Protein AF-A0A0G2FCC0-F1 (afdb_monomer_lite)

pLDDT: mean 79.99, std 18.19, range [37.5, 96.88]

Organism: NCBI:txid1214573

Structure (mmCIF, N/CA/C/O backbone):
data_AF-A0A0G2FCC0-F1
#
_entry.id   AF-A0A0G2FCC0-F1
#
loop_
_atom_site.group_PDB
_atom_site.id
_atom_site.type_symbol
_atom_site.label_atom_id
_atom_site.label_alt_id
_atom_site.label_comp_id
_atom_site.label_asym_id
_atom_site.label_entity_id
_atom_site.label_seq_id
_atom_site.pdbx_PDB_ins_code
_atom_site.Cartn_x
_atom_site.Cartn_y
_atom_site.Cartn_z
_atom_site.occupancy
_atom_site.B_iso_or_equiv
_atom_site.auth_seq_id
_atom_site.auth_comp_id
_atom_site.auth_asym_id
_atom_site.auth_atom_id
_atom_site.pdbx_PDB_model_num
ATOM 1 N N . MET A 1 1 ? 74.572 56.104 -4.839 1.00 46.38 1 MET A N 1
ATOM 2 C CA . MET A 1 1 ? 74.249 55.148 -3.756 1.00 46.38 1 MET A CA 1
ATOM 3 C C . MET A 1 1 ? 73.309 55.861 -2.796 1.00 46.38 1 MET A C 1
ATOM 5 O O . MET A 1 1 ? 73.763 56.655 -1.985 1.00 46.38 1 MET A O 1
ATOM 9 N N . CYS A 1 2 ? 72.002 55.711 -3.015 1.00 44.84 2 CYS A N 1
ATOM 10 C CA . CYS A 1 2 ? 70.955 56.502 -2.368 1.00 44.84 2 CYS A CA 1
ATOM 11 C C . CYS A 1 2 ? 70.111 55.597 -1.458 1.00 44.84 2 CYS A C 1
ATOM 13 O O . CYS A 1 2 ? 69.763 54.485 -1.847 1.00 44.84 2 CYS A O 1
ATOM 15 N N . LYS A 1 3 ? 69.852 56.081 -0.241 1.00 46.31 3 LYS A N 1
ATOM 16 C CA . LYS A 1 3 ? 69.086 55.448 0.840 1.00 46.31 3 LYS A CA 1
ATOM 17 C C . LYS A 1 3 ? 67.577 55.505 0.558 1.00 46.31 3 LYS A C 1
ATOM 19 O O . LYS A 1 3 ? 67.082 56.559 0.184 1.00 46.31 3 LYS A O 1
ATOM 24 N N . MET A 1 4 ? 66.852 54.437 0.881 1.00 47.16 4 MET A N 1
ATOM 25 C CA . MET A 1 4 ? 65.415 54.438 1.222 1.00 47.16 4 MET A CA 1
ATOM 26 C C . MET A 1 4 ? 65.216 53.252 2.178 1.00 47.16 4 MET A C 1
ATOM 28 O O . MET A 1 4 ? 65.328 52.108 1.761 1.00 47.16 4 MET A O 1
ATOM 32 N N . LEU A 1 5 ? 65.281 53.423 3.502 1.00 52.91 5 LEU A N 1
ATOM 33 C CA . LEU A 1 5 ? 64.255 53.966 4.405 1.00 52.91 5 LEU A CA 1
ATOM 34 C C . LEU A 1 5 ? 62.880 53.298 4.211 1.00 52.91 5 LEU A C 1
ATOM 36 O O . LEU A 1 5 ? 61.978 53.877 3.618 1.00 52.91 5 LEU A O 1
ATOM 40 N N . PHE A 1 6 ? 62.737 52.074 4.727 1.00 52.25 6 PHE A N 1
ATOM 41 C CA . PHE A 1 6 ? 61.437 51.432 4.928 1.00 52.25 6 PHE A CA 1
ATOM 42 C C . PHE A 1 6 ? 60.883 51.840 6.296 1.00 52.25 6 PHE A C 1
ATOM 44 O O . PHE A 1 6 ? 61.442 51.497 7.338 1.00 52.25 6 PHE A O 1
ATOM 51 N N . ILE A 1 7 ? 59.804 52.619 6.266 1.00 59.25 7 ILE A N 1
ATOM 52 C CA . ILE A 1 7 ? 59.024 53.041 7.428 1.00 59.25 7 ILE A CA 1
ATOM 53 C C . ILE A 1 7 ? 58.026 51.929 7.759 1.00 59.25 7 ILE A C 1
ATOM 55 O O . ILE A 1 7 ? 57.226 51.521 6.921 1.00 59.25 7 ILE A O 1
ATOM 59 N N . ILE A 1 8 ? 58.091 51.456 9.000 1.00 57.19 8 ILE A N 1
ATOM 60 C CA . ILE A 1 8 ? 57.083 50.619 9.650 1.00 57.19 8 ILE A CA 1
ATOM 61 C C . ILE A 1 8 ? 55.912 51.533 10.030 1.00 57.19 8 ILE A C 1
ATOM 63 O O . ILE A 1 8 ? 56.128 52.510 10.747 1.00 57.19 8 ILE A O 1
ATOM 67 N N . LEU A 1 9 ? 54.682 51.211 9.612 1.00 48.69 9 LEU A N 1
ATOM 68 C CA . LEU A 1 9 ? 53.484 51.711 10.288 1.00 48.69 9 LEU A CA 1
ATOM 69 C C . LEU A 1 9 ? 52.355 50.668 10.314 1.00 48.69 9 LEU A C 1
ATOM 71 O O . LEU A 1 9 ? 52.028 50.002 9.339 1.00 48.69 9 LEU A O 1
ATOM 75 N N . THR A 1 10 ? 51.838 50.560 11.525 1.00 51.75 10 THR A N 1
ATOM 76 C CA . THR A 1 10 ? 50.858 49.699 12.183 1.00 51.75 10 THR A CA 1
ATOM 77 C C . THR A 1 10 ? 49.410 49.743 11.684 1.00 51.75 10 THR A C 1
ATOM 79 O O . THR A 1 10 ? 48.915 50.817 11.370 1.00 51.75 10 THR A O 1
ATOM 82 N N . MET A 1 11 ? 48.737 48.592 11.883 1.00 45.97 11 MET A N 1
ATOM 83 C CA . MET A 1 11 ? 47.333 48.377 12.314 1.00 45.97 11 MET A CA 1
ATOM 84 C C . MET A 1 11 ? 46.219 48.838 11.346 1.00 45.97 11 MET A C 1
ATOM 86 O O . MET A 1 11 ? 46.279 49.904 10.760 1.00 45.97 11 MET A O 1
ATOM 90 N N . ILE A 1 12 ? 45.157 48.059 11.117 1.00 53.94 12 ILE A N 1
ATOM 91 C CA . ILE A 1 12 ? 44.001 47.942 12.021 1.00 53.94 12 ILE A CA 1
ATOM 92 C C . ILE A 1 12 ? 43.241 46.626 11.774 1.00 53.94 12 ILE A C 1
ATOM 94 O O . ILE A 1 12 ? 43.060 46.162 10.652 1.00 53.94 12 ILE A O 1
ATOM 98 N N . ILE A 1 13 ? 42.791 46.070 12.895 1.00 51.94 13 ILE A N 1
ATOM 99 C CA . ILE A 1 13 ? 41.915 44.918 13.094 1.00 51.94 13 ILE A CA 1
ATOM 100 C C . ILE A 1 13 ? 40.514 45.193 12.529 1.00 51.94 13 ILE A C 1
ATOM 102 O O . ILE A 1 13 ? 39.897 46.194 12.882 1.00 51.94 13 ILE A O 1
ATOM 106 N N . ALA A 1 14 ? 39.960 44.246 11.772 1.00 59.16 14 ALA A N 1
ATOM 107 C CA . ALA A 1 14 ? 38.514 44.075 11.653 1.00 59.16 14 ALA A CA 1
ATOM 108 C C . ALA A 1 14 ? 38.178 42.594 11.869 1.00 59.16 14 ALA A C 1
ATOM 110 O O . ALA A 1 14 ? 38.163 41.785 10.945 1.00 59.16 14 ALA A O 1
ATOM 111 N N . ALA A 1 15 ? 37.951 42.245 13.136 1.00 54.28 15 ALA A N 1
ATOM 112 C CA . ALA A 1 15 ? 37.306 41.006 13.528 1.00 54.28 15 ALA A CA 1
ATOM 113 C C . ALA A 1 15 ? 35.815 41.115 13.180 1.00 54.28 15 ALA A C 1
ATOM 115 O O . ALA A 1 15 ? 35.025 41.661 13.948 1.00 54.28 15 ALA A O 1
ATOM 116 N N . LEU A 1 16 ? 35.426 40.617 12.007 1.00 51.56 16 LEU A N 1
ATOM 117 C CA . LEU A 1 16 ? 34.026 40.321 11.722 1.00 51.56 16 LEU A CA 1
ATOM 118 C C . LEU A 1 16 ? 33.704 38.971 12.358 1.00 51.56 16 LEU A C 1
ATOM 120 O O . LEU A 1 16 ? 33.908 37.909 11.775 1.00 51.56 16 LEU A O 1
ATOM 124 N N . LEU A 1 17 ? 33.205 39.049 13.592 1.00 49.03 17 LEU A N 1
ATOM 125 C CA . LEU A 1 17 ? 32.404 38.007 14.218 1.00 49.03 17 LEU A CA 1
ATOM 126 C C . LEU A 1 17 ? 31.120 37.848 13.397 1.00 49.03 17 LEU A C 1
ATOM 128 O O . LEU A 1 17 ? 30.068 38.392 13.724 1.00 49.03 17 LEU A O 1
ATOM 132 N N . GLY A 1 18 ? 31.220 37.109 12.296 1.00 46.81 18 GLY A N 1
ATOM 133 C CA . GLY A 1 18 ? 30.070 36.470 11.690 1.00 46.81 18 GLY A CA 1
ATOM 134 C C . GLY A 1 18 ? 29.622 35.373 12.639 1.00 46.81 18 GLY A C 1
ATOM 135 O O . GLY A 1 18 ? 30.145 34.263 12.598 1.00 46.81 18 GLY A O 1
ATOM 136 N N . VAL A 1 19 ? 28.670 35.692 13.513 1.00 54.56 19 VAL A N 1
ATOM 137 C CA . VAL A 1 19 ? 27.829 34.690 14.168 1.00 54.56 19 VAL A CA 1
ATOM 138 C C . VAL A 1 19 ? 27.008 34.050 13.052 1.00 54.56 19 VAL A C 1
ATOM 140 O O . VAL A 1 19 ? 25.874 34.426 12.775 1.00 54.56 19 VAL A O 1
ATOM 143 N N . GLY A 1 20 ? 27.626 33.107 12.342 1.00 44.75 20 GLY A N 1
ATOM 144 C CA . GLY A 1 20 ? 26.890 32.078 11.646 1.00 44.75 20 GLY A CA 1
ATOM 145 C C . GLY A 1 20 ? 26.173 31.309 12.736 1.00 44.75 20 GLY A C 1
ATOM 146 O O . GLY A 1 20 ? 26.759 30.433 13.368 1.00 44.75 20 GLY A O 1
ATOM 147 N N . GLN A 1 21 ? 24.923 31.679 13.008 1.00 51.47 21 GLN A N 1
ATOM 148 C CA . GLN A 1 21 ? 23.990 30.734 13.583 1.00 51.47 21 GLN A CA 1
ATOM 149 C C . GLN A 1 21 ? 23.930 29.601 12.565 1.00 51.47 21 GLN A C 1
ATOM 151 O O . GLN A 1 21 ? 23.221 29.679 11.565 1.00 51.47 21 GLN A O 1
ATOM 156 N N . ALA A 1 22 ? 24.759 28.578 12.781 1.00 50.25 22 ALA A N 1
ATOM 157 C CA . ALA A 1 22 ? 24.445 27.255 12.310 1.00 50.25 22 ALA A CA 1
ATOM 158 C C . ALA A 1 22 ? 23.076 26.981 12.921 1.00 50.25 22 ALA A C 1
ATOM 160 O O . ALA A 1 22 ? 22.955 26.696 14.113 1.00 50.25 22 ALA A O 1
ATOM 161 N N . ILE A 1 23 ? 22.042 27.204 12.108 1.00 55.03 23 ILE A N 1
ATOM 162 C CA . ILE A 1 23 ? 20.741 26.595 12.295 1.00 55.03 23 ILE A CA 1
ATOM 163 C C . ILE A 1 23 ? 21.097 25.157 12.652 1.00 55.03 23 ILE A C 1
ATOM 165 O O . ILE A 1 23 ? 21.823 24.532 11.869 1.00 55.03 23 ILE A O 1
ATOM 169 N N . PRO A 1 24 ? 20.733 24.648 13.841 1.00 46.91 24 PRO A N 1
ATOM 170 C CA . PRO A 1 24 ? 20.810 23.225 14.040 1.00 46.91 24 PRO A CA 1
ATOM 171 C C . PRO A 1 24 ? 19.948 22.671 12.919 1.00 46.91 24 PRO A C 1
ATOM 173 O O . PRO A 1 24 ? 18.727 22.819 12.932 1.00 46.91 24 PRO A O 1
ATOM 176 N N . SER A 1 25 ? 20.600 22.116 11.900 1.00 45.00 25 SER A N 1
ATOM 177 C CA . SER A 1 25 ? 19.990 21.118 11.065 1.00 45.00 25 SER A CA 1
ATOM 178 C C . SER A 1 25 ? 19.612 20.048 12.067 1.00 45.00 25 SER A C 1
ATOM 180 O O . SER A 1 25 ? 20.391 19.153 12.380 1.00 45.00 25 SER A O 1
ATOM 182 N N . THR A 1 26 ? 18.408 20.160 12.613 1.00 43.31 26 THR A N 1
ATOM 183 C CA . THR A 1 26 ? 17.553 19.011 12.748 1.00 43.31 26 THR A CA 1
ATOM 184 C C . THR A 1 26 ? 17.529 18.408 11.348 1.00 43.31 26 THR A C 1
ATOM 186 O O . THR A 1 26 ? 16.604 18.583 10.565 1.00 43.31 26 THR A O 1
ATOM 189 N N . THR A 1 27 ? 18.555 17.609 11.044 1.00 42.12 27 THR A N 1
ATOM 190 C CA . THR A 1 27 ? 18.308 16.224 10.702 1.00 42.12 27 THR A CA 1
ATOM 191 C C . THR A 1 27 ? 17.310 15.754 11.751 1.00 42.12 27 THR A C 1
ATOM 193 O O . THR A 1 27 ? 17.649 15.188 12.789 1.00 42.12 27 THR A O 1
ATOM 196 N N . ALA A 1 28 ? 16.035 16.054 11.491 1.00 40.06 28 ALA A N 1
ATOM 197 C CA . ALA A 1 28 ? 15.003 15.085 11.686 1.00 40.06 28 ALA A CA 1
ATOM 198 C C . ALA A 1 28 ? 15.544 13.876 10.932 1.00 40.06 28 ALA A C 1
ATOM 200 O O . ALA A 1 28 ? 15.355 13.704 9.731 1.00 40.06 28 ALA A O 1
ATOM 201 N N . ASN A 1 29 ? 16.324 13.074 11.654 1.00 37.50 29 ASN A N 1
ATOM 202 C CA . ASN A 1 29 ? 16.187 11.653 11.555 1.00 37.50 29 ASN A CA 1
ATOM 203 C C . ASN A 1 29 ? 14.685 11.452 11.719 1.00 37.50 29 ASN A C 1
ATOM 205 O O . ASN A 1 29 ? 14.180 11.350 12.834 1.00 37.50 29 ASN A O 1
ATOM 209 N N . LEU A 1 30 ? 13.974 11.493 10.590 1.00 42.62 30 LEU A N 1
ATOM 210 C CA . LEU A 1 30 ? 12.742 10.772 10.378 1.00 42.62 30 LEU A CA 1
ATOM 211 C C . LEU A 1 30 ? 13.149 9.308 10.545 1.00 42.62 30 LEU A C 1
ATOM 213 O O . LEU A 1 30 ? 13.256 8.547 9.589 1.00 42.62 30 LEU A O 1
ATOM 217 N N . ALA A 1 31 ? 13.482 8.935 11.782 1.00 39.66 31 ALA A N 1
ATOM 218 C CA . ALA A 1 31 ? 13.269 7.604 12.265 1.00 39.66 31 ALA A CA 1
ATOM 219 C C . ALA A 1 31 ? 11.764 7.457 12.105 1.00 39.66 31 ALA A C 1
ATOM 221 O O . ALA A 1 31 ? 10.983 7.949 12.913 1.00 39.66 31 ALA A O 1
ATOM 222 N N . ARG A 1 32 ? 11.395 6.937 10.936 1.00 46.31 32 ARG A N 1
ATOM 223 C CA . ARG A 1 32 ? 10.053 6.582 10.514 1.00 46.31 32 ARG A CA 1
ATOM 224 C C . ARG A 1 32 ? 9.650 5.384 11.369 1.00 46.31 32 ARG A C 1
ATOM 226 O O . ARG A 1 32 ? 9.574 4.258 10.900 1.00 46.31 32 ARG A O 1
ATOM 233 N N . ASP A 1 33 ? 9.535 5.647 12.665 1.00 46.66 33 ASP A N 1
ATOM 234 C CA . ASP A 1 33 ? 9.135 4.735 13.731 1.00 46.66 33 ASP A CA 1
ATOM 235 C C . ASP A 1 33 ? 7.615 4.851 13.951 1.00 46.66 33 ASP A C 1
ATOM 237 O O . ASP A 1 33 ? 7.082 4.559 15.016 1.00 46.66 33 ASP A O 1
ATOM 241 N N . ASP A 1 34 ? 6.901 5.278 12.904 1.00 48.38 34 ASP A N 1
ATOM 242 C CA . ASP A 1 34 ? 5.447 5.372 12.828 1.00 48.38 34 ASP A CA 1
ATOM 243 C C . ASP A 1 34 ? 4.877 4.009 12.431 1.00 48.38 34 ASP A C 1
ATOM 245 O O . ASP A 1 34 ? 4.199 3.847 11.414 1.00 48.38 34 ASP A O 1
ATOM 249 N N . LYS A 1 35 ? 5.174 2.974 13.221 1.00 64.69 35 LYS A N 1
ATOM 250 C CA . LYS A 1 35 ? 4.395 1.741 13.118 1.00 64.69 35 LYS A CA 1
ATOM 251 C C . LYS A 1 35 ? 2.994 2.084 13.594 1.00 64.69 35 LYS A C 1
ATOM 253 O O . LYS A 1 35 ? 2.768 2.184 14.798 1.00 64.69 35 LYS A O 1
ATOM 258 N N . ASN A 1 36 ? 2.077 2.297 12.649 1.00 76.88 36 ASN A N 1
ATOM 259 C CA . ASN A 1 36 ? 0.655 2.396 12.939 1.00 76.88 36 ASN A CA 1
ATOM 260 C C . ASN A 1 36 ? 0.305 1.299 13.964 1.00 76.88 36 ASN A C 1
ATOM 262 O O . ASN A 1 36 ? 0.534 0.124 13.670 1.00 76.88 36 ASN A O 1
ATOM 266 N N . PRO A 1 37 ? -0.189 1.644 15.167 1.00 86.31 37 PRO A N 1
ATOM 267 C CA . PRO A 1 37 ? -0.351 0.672 16.248 1.00 86.31 37 PRO A CA 1
ATOM 268 C C . PRO A 1 37 ? -1.382 -0.415 15.922 1.00 86.31 37 PRO A C 1
ATOM 270 O O . PRO A 1 37 ? -1.414 -1.445 16.593 1.00 86.31 37 PRO A O 1
ATOM 273 N N . ASN A 1 38 ? -2.206 -0.198 14.894 1.00 92.38 38 ASN A N 1
ATOM 274 C CA . ASN A 1 38 ? -3.187 -1.160 14.411 1.00 92.38 38 ASN A CA 1
ATOM 275 C C . ASN A 1 38 ? -2.656 -2.038 13.267 1.00 92.38 38 ASN A C 1
ATOM 277 O O . ASN A 1 38 ? -3.325 -3.010 12.920 1.00 92.38 38 ASN A O 1
ATOM 281 N N . LEU A 1 39 ? -1.473 -1.750 12.705 1.00 91.44 39 LEU A N 1
ATOM 282 C CA . LEU A 1 39 ? -0.833 -2.601 11.701 1.00 91.44 39 LEU A CA 1
ATOM 283 C C . LEU A 1 39 ? -0.404 -3.911 12.367 1.00 91.44 39 LEU A C 1
ATOM 285 O O . LEU A 1 39 ? 0.516 -3.947 13.183 1.00 91.44 39 LEU A O 1
ATOM 289 N N . THR A 1 40 ? -1.062 -5.005 12.002 1.00 92.50 40 THR A N 1
ATOM 290 C CA . THR A 1 40 ? -0.833 -6.313 12.628 1.00 92.50 40 THR A CA 1
ATOM 291 C C . THR A 1 40 ? 0.278 -7.099 11.942 1.00 92.50 40 THR A C 1
ATOM 293 O O . THR A 1 40 ? 1.173 -7.618 12.605 1.00 92.50 40 THR A O 1
ATOM 296 N N . HIS A 1 41 ? 0.219 -7.210 10.616 1.00 91.69 41 HIS A N 1
ATOM 297 C CA . HIS A 1 41 ? 1.178 -7.960 9.813 1.00 91.69 41 HIS A CA 1
ATOM 298 C C . HIS A 1 41 ? 1.124 -7.540 8.341 1.00 91.69 41 HIS A C 1
ATOM 300 O O . HIS A 1 41 ? 0.183 -6.877 7.896 1.00 91.69 41 HIS A O 1
ATOM 306 N N . ILE A 1 42 ? 2.147 -7.955 7.594 1.00 93.25 42 ILE A N 1
ATOM 307 C CA . ILE A 1 42 ? 2.275 -7.749 6.153 1.00 93.25 42 ILE A CA 1
ATOM 308 C C . ILE A 1 42 ? 2.399 -9.122 5.485 1.00 93.25 42 ILE A C 1
ATOM 310 O O . ILE A 1 42 ? 3.190 -9.962 5.918 1.00 93.25 42 ILE A O 1
ATOM 314 N N . LEU A 1 43 ? 1.615 -9.345 4.433 1.00 93.38 43 LEU A N 1
ATOM 315 C CA . LEU A 1 43 ? 1.710 -10.497 3.543 1.00 93.38 43 LEU A CA 1
ATOM 316 C C . LEU A 1 43 ? 2.286 -10.044 2.202 1.00 93.38 43 LEU A C 1
ATOM 318 O O . LEU A 1 43 ? 1.652 -9.273 1.486 1.00 93.38 43 LEU A O 1
ATOM 322 N N . CYS A 1 44 ? 3.463 -10.544 1.840 1.00 93.62 44 CYS A N 1
ATOM 323 C CA . CYS A 1 44 ? 4.036 -10.310 0.516 1.00 93.62 44 CYS A CA 1
ATOM 324 C C . CYS A 1 44 ? 3.468 -11.312 -0.496 1.00 93.62 44 CYS A C 1
ATOM 326 O O . CYS A 1 44 ? 3.209 -12.466 -0.153 1.00 93.62 44 CYS A O 1
ATOM 328 N N . GLN A 1 45 ? 3.294 -10.873 -1.743 1.00 91.69 45 GLN A N 1
ATOM 329 C CA . GLN A 1 45 ? 2.826 -11.707 -2.860 1.00 91.69 45 GLN A CA 1
ATOM 330 C C . GLN A 1 45 ? 1.451 -12.412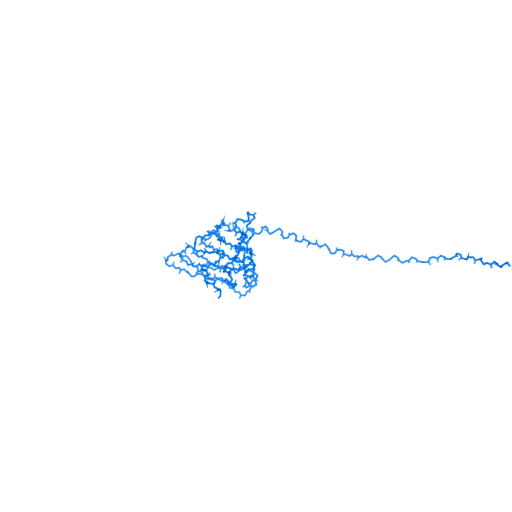 -2.669 1.00 91.69 45 GLN A C 1
ATOM 332 O O . GLN A 1 45 ? 1.328 -13.622 -2.894 1.00 91.69 45 GLN A O 1
ATOM 337 N N . PRO A 1 46 ? 0.380 -11.701 -2.256 1.00 91.06 46 PRO A N 1
ATOM 338 C CA . PRO A 1 46 ? -0.945 -12.294 -2.027 1.00 91.06 46 PRO A CA 1
ATOM 339 C C . PRO A 1 46 ? -1.674 -12.732 -3.316 1.00 91.06 46 PRO A C 1
ATOM 341 O O . PRO A 1 46 ? -2.386 -11.925 -3.891 1.00 91.06 46 PRO A O 1
ATOM 344 N N . GLN A 1 47 ? -1.569 -14.003 -3.729 1.00 86.19 47 GLN A N 1
ATOM 345 C CA . GLN A 1 47 ? -2.191 -14.733 -4.875 1.00 86.19 47 GLN A CA 1
ATOM 346 C C . GLN A 1 47 ? -3.092 -14.027 -5.928 1.00 86.19 47 GLN A C 1
ATOM 348 O O . GLN A 1 47 ? -2.992 -14.366 -7.103 1.00 86.19 47 GLN A O 1
ATOM 353 N N . MET A 1 48 ? -4.011 -13.136 -5.550 1.00 85.94 48 MET A N 1
ATOM 354 C CA . MET A 1 48 ? -4.996 -12.487 -6.434 1.00 85.94 48 MET A CA 1
ATOM 355 C C . MET A 1 48 ? -4.471 -11.270 -7.201 1.00 85.94 48 MET A C 1
ATOM 357 O O . MET A 1 48 ? -5.133 -10.792 -8.117 1.00 85.94 48 MET A O 1
ATOM 361 N N . PHE A 1 49 ? -3.313 -10.760 -6.814 1.00 89.62 49 PHE A N 1
ATOM 362 C CA . PHE A 1 49 ? -2.692 -9.578 -7.398 1.00 89.62 49 PHE A CA 1
ATOM 363 C C . PHE A 1 49 ? -1.358 -9.966 -8.056 1.00 89.62 49 PHE A C 1
ATOM 365 O O . PHE A 1 49 ? -1.008 -11.142 -8.149 1.00 89.62 49 PHE A O 1
ATOM 372 N N . ARG A 1 50 ? -0.627 -8.982 -8.559 1.00 90.69 50 ARG A N 1
ATOM 373 C CA . ARG A 1 50 ? 0.704 -9.114 -9.145 1.00 90.69 50 ARG A CA 1
ATOM 374 C C . ARG A 1 50 ? 1.584 -7.970 -8.684 1.00 90.69 50 ARG A C 1
ATOM 376 O O . ARG A 1 50 ? 1.098 -6.977 -8.136 1.00 90.69 50 ARG A O 1
ATOM 383 N N . GLU A 1 51 ? 2.871 -8.127 -8.945 1.00 91.25 51 GLU A N 1
ATOM 384 C CA . GLU A 1 51 ? 3.870 -7.086 -8.800 1.00 91.25 51 GLU A CA 1
ATOM 385 C C . GLU A 1 51 ? 3.427 -5.754 -9.421 1.00 91.25 51 GLU A C 1
ATOM 387 O O . GLU A 1 51 ? 2.838 -5.712 -10.497 1.00 91.25 51 GLU A O 1
ATOM 392 N N . ALA A 1 52 ? 3.703 -4.666 -8.710 1.00 92.44 52 ALA A N 1
ATOM 393 C CA . ALA A 1 52 ? 3.536 -3.295 -9.160 1.00 92.44 52 ALA A CA 1
ATOM 394 C C . ALA A 1 52 ? 4.894 -2.598 -9.160 1.00 92.44 52 ALA A C 1
ATOM 396 O O . ALA A 1 52 ? 5.780 -2.932 -8.373 1.00 92.44 52 ALA A O 1
ATOM 397 N N . ARG A 1 53 ? 5.074 -1.583 -9.998 1.00 92.31 53 ARG A N 1
ATOM 398 C CA . ARG A 1 53 ? 6.310 -0.795 -9.983 1.00 92.31 53 ARG A CA 1
ATOM 399 C C . ARG A 1 53 ? 6.430 0.053 -8.719 1.00 92.31 53 ARG A C 1
ATOM 401 O O . ARG A 1 53 ? 5.523 0.815 -8.382 1.00 92.31 53 ARG A O 1
ATOM 408 N N . LYS A 1 54 ? 7.589 -0.030 -8.060 1.00 93.44 54 LYS A N 1
ATOM 409 C CA . LYS A 1 54 ? 7.849 0.622 -6.769 1.00 93.44 54 LYS A CA 1
ATOM 410 C C . LYS A 1 54 ? 7.739 2.148 -6.843 1.00 93.44 54 LYS A C 1
ATOM 412 O O . LYS A 1 54 ? 7.178 2.769 -5.946 1.00 93.44 54 LYS A O 1
ATOM 417 N N . ASP A 1 55 ? 8.217 2.754 -7.927 1.00 93.12 55 ASP A N 1
ATOM 418 C CA . ASP A 1 55 ? 8.160 4.204 -8.136 1.00 93.12 55 ASP A CA 1
ATOM 419 C C . ASP A 1 55 ? 6.738 4.727 -8.384 1.00 93.12 55 ASP A C 1
ATOM 421 O O . ASP A 1 55 ? 6.408 5.833 -7.958 1.00 93.12 55 ASP A O 1
ATOM 425 N N . PHE A 1 56 ? 5.874 3.933 -9.021 1.00 94.12 56 PHE A N 1
ATOM 426 C CA . PHE A 1 56 ? 4.457 4.275 -9.165 1.00 94.12 56 PHE A CA 1
ATOM 427 C C . PHE A 1 56 ? 3.672 4.063 -7.871 1.00 94.12 56 PHE A C 1
ATOM 429 O O . PHE A 1 56 ? 2.778 4.848 -7.569 1.00 94.12 56 PHE A O 1
ATOM 436 N N . THR A 1 57 ? 4.039 3.067 -7.064 1.00 94.00 57 THR A N 1
ATOM 437 C CA . THR A 1 57 ? 3.490 2.937 -5.710 1.00 94.00 57 THR A CA 1
ATOM 438 C C . THR A 1 57 ? 3.847 4.145 -4.847 1.00 94.00 57 THR A C 1
ATOM 440 O O . THR A 1 57 ? 2.962 4.691 -4.196 1.00 94.00 57 THR A O 1
ATOM 443 N N . GLN A 1 58 ? 5.095 4.626 -4.896 1.00 94.81 58 GLN A N 1
ATOM 444 C CA . GLN A 1 58 ? 5.478 5.837 -4.164 1.00 94.81 58 GLN A CA 1
ATOM 445 C C . GLN A 1 58 ? 4.650 7.054 -4.610 1.00 94.81 58 GLN A C 1
ATOM 447 O O . GLN A 1 58 ? 4.174 7.812 -3.773 1.00 94.81 58 GLN A O 1
ATOM 452 N N . GLN A 1 59 ? 4.397 7.199 -5.916 1.00 95.19 59 GLN A N 1
ATOM 453 C CA . GLN A 1 59 ? 3.522 8.256 -6.440 1.00 95.19 59 GLN A CA 1
ATOM 454 C C . GLN A 1 59 ? 2.073 8.129 -5.948 1.00 95.19 59 GLN A C 1
ATOM 456 O O . GLN A 1 59 ? 1.444 9.144 -5.663 1.00 95.19 59 GLN A O 1
ATOM 461 N N . ASN A 1 60 ? 1.541 6.908 -5.821 1.00 95.44 60 ASN A N 1
ATOM 462 C CA . ASN A 1 60 ? 0.218 6.690 -5.231 1.00 95.44 60 ASN A CA 1
ATOM 463 C C . ASN A 1 60 ? 0.173 7.156 -3.766 1.00 95.44 60 ASN A C 1
ATOM 465 O O . ASN A 1 60 ? -0.803 7.777 -3.356 1.00 95.44 60 ASN A O 1
ATOM 469 N N . GLU A 1 61 ? 1.216 6.901 -2.975 1.00 94.25 61 GLU A N 1
ATOM 470 C CA . GLU A 1 61 ? 1.295 7.399 -1.595 1.00 94.25 61 GLU A CA 1
ATOM 471 C C . GLU A 1 61 ? 1.373 8.923 -1.531 1.00 94.25 61 GLU A C 1
ATOM 473 O O . GLU A 1 61 ? 0.640 9.546 -0.761 1.00 94.25 61 GLU A O 1
ATOM 478 N N . ASP A 1 62 ? 2.224 9.521 -2.365 1.00 94.38 62 ASP A N 1
ATOM 479 C CA . ASP A 1 62 ? 2.378 10.973 -2.457 1.00 94.38 62 ASP A CA 1
ATOM 480 C C . ASP A 1 62 ? 1.073 11.648 -2.911 1.00 94.38 62 ASP A C 1
ATOM 482 O O . ASP A 1 62 ? 0.785 12.769 -2.497 1.00 94.38 62 ASP A O 1
ATOM 486 N N . TYR A 1 63 ? 0.259 10.957 -3.717 1.00 94.62 63 TYR A N 1
ATOM 487 C CA . TYR A 1 63 ? -1.086 11.384 -4.101 1.00 94.62 63 TYR A CA 1
ATOM 488 C C . TYR A 1 63 ? -2.099 11.262 -2.954 1.00 94.62 63 TYR A C 1
ATOM 490 O O . TYR A 1 63 ? -2.904 12.167 -2.755 1.00 94.62 63 TYR A O 1
ATOM 498 N N . LEU A 1 64 ? -2.069 10.169 -2.187 1.00 94.81 64 LEU A N 1
ATOM 499 C CA . LEU A 1 64 ? -3.026 9.914 -1.105 1.00 94.81 64 LEU A CA 1
ATOM 500 C C . LEU A 1 64 ? -2.811 10.830 0.109 1.00 94.81 64 LEU A C 1
ATOM 502 O O . LEU A 1 64 ? -3.781 11.263 0.726 1.00 94.81 64 LEU A O 1
ATOM 506 N N . ARG A 1 65 ? -1.560 11.147 0.462 1.00 93.75 65 ARG A N 1
ATOM 507 C CA . ARG A 1 65 ? -1.248 11.912 1.685 1.00 93.75 65 ARG A CA 1
ATOM 508 C C . ARG A 1 65 ? -1.906 13.301 1.742 1.00 93.75 65 ARG A C 1
ATOM 510 O O . ARG A 1 65 ? -2.481 13.617 2.780 1.00 93.75 65 ARG A O 1
ATOM 517 N N . PRO A 1 66 ? -1.867 14.140 0.688 1.00 92.44 66 PRO A N 1
ATOM 518 C CA . PRO A 1 66 ? -2.522 15.446 0.710 1.00 92.44 66 PRO A CA 1
ATOM 519 C C . PRO A 1 66 ? -4.043 15.362 0.874 1.00 92.44 66 PRO A C 1
ATOM 521 O O . PRO A 1 66 ? -4.611 16.210 1.563 1.00 92.44 66 PRO A O 1
ATOM 524 N N . LEU A 1 67 ? -4.676 14.319 0.314 1.00 91.56 67 LEU A N 1
ATOM 525 C CA . LEU A 1 67 ? -6.132 14.130 0.339 1.00 91.56 67 LEU A CA 1
ATOM 526 C C . LEU A 1 67 ? -6.695 13.904 1.745 1.00 91.56 67 LEU A C 1
ATOM 528 O O . LEU A 1 67 ? -7.898 14.055 1.949 1.00 91.56 67 LEU A O 1
ATOM 532 N N . ASP A 1 68 ? -5.848 13.566 2.718 1.00 88.00 68 ASP A N 1
ATOM 533 C CA . ASP A 1 68 ? -6.245 13.436 4.122 1.00 88.00 68 ASP A CA 1
ATOM 534 C C . ASP A 1 68 ? -6.808 14.749 4.694 1.00 88.00 68 ASP A C 1
ATOM 536 O O . ASP A 1 68 ? -7.661 14.735 5.577 1.00 88.00 68 ASP A O 1
ATOM 540 N N . ASN A 1 69 ? -6.384 15.893 4.144 1.00 84.06 69 ASN A N 1
ATOM 541 C CA . ASN A 1 69 ? -6.905 17.209 4.526 1.00 84.06 69 ASN A CA 1
ATOM 542 C C . ASN A 1 69 ? -8.192 17.596 3.775 1.00 84.06 69 ASN A C 1
ATOM 544 O O . ASN A 1 69 ? -8.870 18.540 4.183 1.00 84.06 69 ASN A O 1
ATOM 548 N N . ASP A 1 70 ? -8.528 16.886 2.693 1.00 80.44 70 ASP A N 1
ATOM 549 C CA . ASP A 1 70 ? -9.565 17.285 1.733 1.00 80.44 70 ASP A CA 1
ATOM 550 C C . ASP A 1 70 ? -10.881 16.506 1.889 1.00 80.44 70 ASP A C 1
ATOM 552 O O . ASP A 1 70 ? -11.892 16.862 1.277 1.00 80.44 70 ASP A O 1
ATOM 556 N N . GLY A 1 71 ? -10.921 15.443 2.698 1.00 76.38 71 GLY A N 1
ATOM 557 C CA . GLY A 1 71 ? -12.127 14.631 2.809 1.00 76.38 71 GLY A CA 1
ATOM 558 C C . GLY A 1 71 ? -12.091 13.529 3.864 1.00 76.38 71 GLY A C 1
ATOM 559 O O . GLY A 1 71 ? -11.092 13.331 4.547 1.00 76.38 71 GLY A O 1
ATOM 560 N N . PRO A 1 72 ? -13.209 12.795 4.012 1.00 81.00 72 PRO A N 1
ATOM 561 C CA . PRO A 1 72 ? -13.392 11.838 5.098 1.00 81.00 72 PRO A CA 1
ATOM 562 C C . PRO A 1 72 ? -12.545 10.560 4.967 1.00 81.00 72 PRO A C 1
ATOM 564 O O . PRO A 1 72 ? -12.522 9.792 5.924 1.00 81.00 72 PRO A O 1
ATOM 567 N N . GLY A 1 73 ? -11.867 10.331 3.836 1.00 90.88 73 GLY A N 1
ATOM 568 C CA . GLY A 1 73 ? -11.155 9.089 3.525 1.00 90.88 73 GLY A CA 1
ATOM 569 C C . GLY A 1 73 ? -11.880 8.218 2.495 1.00 90.88 73 GLY A C 1
ATOM 570 O O . GLY A 1 73 ? -12.803 8.677 1.816 1.00 90.88 73 GLY A O 1
ATOM 571 N N . ALA A 1 74 ? -11.449 6.961 2.371 1.00 92.62 74 ALA A N 1
ATOM 572 C CA . ALA A 1 74 ? -12.111 5.954 1.549 1.00 92.62 74 ALA A CA 1
ATOM 573 C C . ALA A 1 74 ? -13.215 5.253 2.351 1.00 92.62 74 ALA A C 1
ATOM 575 O O . ALA A 1 74 ? -12.945 4.614 3.374 1.00 92.62 74 ALA A O 1
ATOM 576 N N . TYR A 1 75 ? -14.454 5.352 1.867 1.00 92.88 75 TYR A N 1
ATOM 577 C CA . TYR A 1 75 ? -15.613 4.725 2.492 1.00 92.88 75 TYR A CA 1
ATOM 578 C C . TYR A 1 75 ? -15.957 3.407 1.806 1.00 92.88 75 TYR A C 1
ATOM 580 O O . TYR A 1 75 ? -16.397 3.398 0.661 1.00 92.88 75 TYR A O 1
ATOM 588 N N . LEU A 1 76 ? -15.841 2.303 2.542 1.00 90.56 76 LEU A N 1
ATOM 589 C CA . LEU A 1 76 ? -16.324 1.000 2.102 1.00 90.56 76 LEU A CA 1
ATOM 590 C C . LEU A 1 76 ? -17.580 0.659 2.905 1.00 90.56 76 LEU A C 1
ATOM 592 O O . LEU A 1 76 ? -17.537 0.478 4.125 1.00 90.56 76 LEU A O 1
ATOM 596 N N . GLY A 1 77 ? -18.715 0.600 2.208 1.00 86.06 77 GLY A N 1
ATOM 597 C CA . GLY A 1 77 ? -20.007 0.282 2.808 1.00 86.06 77 GLY A CA 1
ATOM 598 C C . GLY A 1 77 ? -20.080 -1.151 3.336 1.00 86.06 77 GLY A C 1
ATOM 599 O O . GLY A 1 77 ? -19.409 -2.053 2.836 1.00 86.06 77 GLY A O 1
ATOM 600 N N . ALA A 1 78 ? -20.953 -1.365 4.322 1.00 84.06 78 ALA A N 1
ATOM 601 C CA . ALA A 1 78 ? -21.271 -2.703 4.803 1.00 84.06 78 ALA A CA 1
ATOM 602 C C . ALA A 1 78 ? -21.821 -3.551 3.648 1.00 84.06 78 ALA A C 1
ATOM 604 O O . ALA A 1 78 ? -22.729 -3.128 2.927 1.00 84.06 78 ALA A O 1
ATOM 605 N N . ASN A 1 79 ? -21.298 -4.761 3.484 1.00 78.44 79 ASN A N 1
ATOM 606 C CA . ASN A 1 79 ? -21.793 -5.718 2.507 1.00 78.44 79 ASN A CA 1
ATOM 607 C C . ASN A 1 79 ? -22.190 -7.022 3.221 1.00 78.44 79 ASN A C 1
ATOM 609 O O . ASN A 1 79 ? -21.593 -7.428 4.215 1.00 78.44 79 ASN A O 1
ATOM 613 N N . ALA A 1 80 ? -23.230 -7.695 2.720 1.00 66.88 80 ALA A N 1
ATOM 614 C CA . ALA A 1 80 ? -23.761 -8.903 3.364 1.00 66.88 80 ALA A CA 1
ATOM 615 C C . ALA A 1 80 ? -22.754 -10.072 3.397 1.00 66.88 80 ALA A C 1
ATOM 617 O O . ALA A 1 80 ? -22.907 -10.992 4.194 1.00 66.88 80 ALA A O 1
ATOM 618 N N . ASN A 1 81 ? -21.730 -10.031 2.538 1.00 73.69 81 ASN A N 1
ATOM 619 C CA . ASN A 1 81 ? -20.706 -11.071 2.422 1.00 73.69 81 ASN A CA 1
ATOM 620 C C . ASN A 1 81 ? -19.398 -10.734 3.162 1.00 73.69 81 ASN A C 1
ATOM 622 O O . ASN A 1 81 ? -18.441 -11.501 3.072 1.00 73.69 81 ASN A O 1
ATOM 626 N N . GLY A 1 82 ? -19.344 -9.595 3.855 1.00 67.75 82 GLY A N 1
ATOM 627 C CA . GLY A 1 82 ? -18.184 -9.078 4.584 1.00 67.75 82 GLY A CA 1
ATOM 628 C C . GLY A 1 82 ? -16.915 -8.828 3.759 1.00 67.75 82 GLY A C 1
ATOM 629 O O . GLY A 1 82 ? -15.848 -8.723 4.344 1.00 67.75 82 GLY A O 1
ATOM 630 N N . LYS A 1 83 ? -16.969 -8.835 2.418 1.00 83.69 83 LYS A N 1
ATOM 631 C CA . LYS A 1 83 ? -15.772 -8.850 1.557 1.00 83.69 83 LYS A CA 1
ATOM 632 C C . LYS A 1 83 ? -15.922 -7.963 0.333 1.00 83.69 83 LYS A C 1
ATOM 634 O O . LYS A 1 83 ? -16.611 -8.325 -0.621 1.00 83.69 83 LYS A O 1
ATOM 639 N N . SER A 1 84 ? -15.253 -6.816 0.350 1.00 90.31 84 SER A N 1
ATOM 640 C CA . SER A 1 84 ? -15.114 -5.949 -0.825 1.00 90.31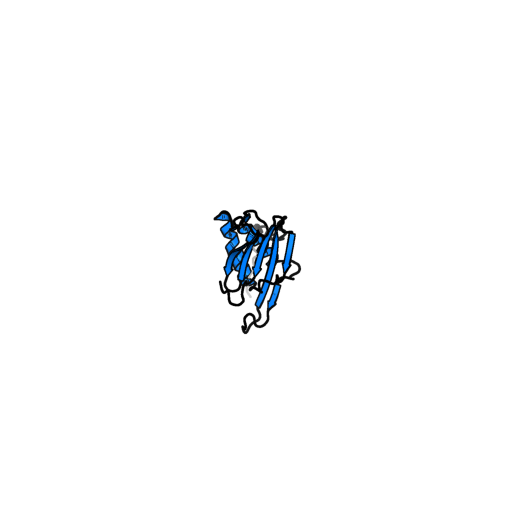 84 SER A CA 1
ATOM 641 C C . SER A 1 84 ? -13.783 -5.227 -0.814 1.00 90.31 84 SER A C 1
ATOM 643 O O . SER A 1 84 ? -13.262 -4.904 0.247 1.00 90.31 84 SER A O 1
ATOM 645 N N . CYS A 1 85 ? -13.285 -4.924 -2.005 1.00 91.50 85 CYS A N 1
ATOM 646 C CA . CYS A 1 85 ? -12.121 -4.081 -2.200 1.00 91.50 85 CYS A CA 1
ATOM 647 C C . CYS A 1 85 ? -12.481 -2.929 -3.131 1.00 91.50 85 CYS A C 1
ATOM 649 O O . CYS A 1 85 ? -13.208 -3.127 -4.105 1.00 91.50 85 CYS A O 1
ATOM 651 N N . GLU A 1 86 ? -11.931 -1.756 -2.860 1.00 92.56 86 GLU A N 1
ATOM 652 C CA . GLU A 1 86 ? -12.030 -0.582 -3.713 1.00 92.56 86 GLU A CA 1
ATOM 653 C C . GLU A 1 86 ? -10.630 -0.062 -4.028 1.00 92.56 86 GLU A C 1
ATOM 655 O O . GLU A 1 86 ? -9.761 -0.004 -3.158 1.00 92.56 86 GLU A O 1
ATOM 660 N N . ARG A 1 87 ? -10.402 0.306 -5.289 1.00 94.38 87 ARG A N 1
ATOM 661 C CA . ARG A 1 87 ? -9.152 0.927 -5.721 1.00 94.38 87 ARG A CA 1
ATOM 662 C C . ARG A 1 87 ? -9.204 2.418 -5.410 1.00 94.38 87 ARG A C 1
ATOM 664 O O . ARG A 1 87 ? -10.026 3.124 -5.980 1.00 94.38 87 ARG A O 1
ATOM 671 N N . VAL A 1 88 ? -8.304 2.885 -4.552 1.00 95.75 88 VAL A N 1
ATOM 672 C CA . VAL A 1 88 ? -8.298 4.267 -4.038 1.00 95.75 88 VAL A CA 1
ATOM 673 C C . VAL A 1 88 ? -7.200 5.134 -4.649 1.00 95.75 88 VAL A C 1
ATOM 675 O O . VAL A 1 88 ? -7.312 6.356 -4.662 1.00 95.75 88 VAL A O 1
ATOM 678 N N . ALA A 1 89 ? -6.156 4.514 -5.196 1.00 95.38 89 ALA A N 1
ATOM 679 C CA . ALA A 1 89 ? -5.150 5.188 -6.004 1.00 95.38 89 ALA A CA 1
ATOM 680 C C . ALA A 1 89 ? -4.680 4.269 -7.129 1.00 95.38 89 ALA A C 1
ATOM 682 O O . ALA A 1 89 ? -4.684 3.039 -6.998 1.00 95.38 89 ALA A O 1
ATOM 683 N N . CYS A 1 90 ? -4.309 4.871 -8.251 1.00 94.25 90 CYS A N 1
ATOM 684 C CA . CYS A 1 90 ? -3.832 4.150 -9.413 1.00 94.25 90 CYS A CA 1
ATOM 685 C C . CYS A 1 90 ? -2.843 5.017 -10.188 1.00 94.25 90 CYS A C 1
ATOM 687 O O . CYS A 1 90 ? -3.191 6.114 -10.619 1.00 94.25 90 CYS A O 1
ATOM 689 N N . GLN A 1 91 ? -1.645 4.484 -10.409 1.00 92.62 91 GLN A N 1
ATOM 690 C CA . GLN A 1 91 ? -0.607 5.106 -11.210 1.00 92.62 91 GLN A CA 1
ATOM 691 C C . GLN A 1 91 ? 0.003 4.065 -12.149 1.00 92.62 91 GLN A C 1
ATOM 693 O O . GLN A 1 91 ? 0.804 3.231 -11.738 1.00 92.62 91 GLN A O 1
ATOM 698 N N . TYR A 1 92 ? -0.384 4.126 -13.426 1.00 88.62 92 TYR A N 1
ATOM 699 C CA . TYR A 1 92 ? 0.076 3.252 -14.511 1.00 88.62 92 TYR A CA 1
ATOM 700 C C . TYR A 1 92 ? 0.134 1.755 -14.137 1.00 88.62 92 TYR A C 1
ATOM 702 O O . TYR A 1 92 ? -0.884 1.075 -14.222 1.00 88.62 92 TYR A O 1
ATOM 710 N N . ALA A 1 93 ? 1.300 1.256 -13.710 1.00 88.75 93 ALA A N 1
ATOM 711 C CA . ALA A 1 93 ? 1.556 -0.135 -13.321 1.00 88.75 93 ALA A CA 1
ATOM 712 C C . ALA A 1 93 ? 1.610 -0.318 -11.788 1.00 88.75 93 ALA A C 1
ATOM 714 O O . ALA A 1 93 ? 2.469 -1.021 -11.255 1.00 88.75 93 ALA A O 1
ATOM 715 N N . SER A 1 94 ? 0.752 0.395 -11.056 1.00 92.44 94 SER A N 1
ATOM 716 C CA . SER A 1 94 ? 0.589 0.265 -9.607 1.00 92.44 94 SER A CA 1
ATOM 717 C C . SER A 1 94 ? -0.799 0.715 -9.170 1.00 92.44 94 SER A C 1
ATOM 719 O O . SER A 1 94 ? -1.249 1.805 -9.532 1.00 92.44 94 SER A O 1
ATOM 721 N N . GLY A 1 95 ? -1.463 -0.104 -8.356 1.00 94.62 95 GLY A N 1
ATOM 722 C CA . GLY A 1 95 ? -2.713 0.242 -7.691 1.00 94.62 95 GLY A CA 1
ATOM 723 C C . GLY A 1 95 ? -2.607 0.092 -6.177 1.00 94.62 95 GLY A C 1
ATOM 724 O O . GLY A 1 95 ? -1.916 -0.797 -5.675 1.00 94.62 95 GLY A O 1
ATOM 725 N N . VAL A 1 96 ? -3.337 0.950 -5.465 1.00 96.56 96 VAL A N 1
ATOM 726 C CA . VAL A 1 96 ? -3.585 0.831 -4.025 1.00 96.56 96 VAL A CA 1
ATOM 727 C C . VAL A 1 96 ? -5.063 0.535 -3.826 1.00 96.56 96 VAL A C 1
ATOM 729 O O . VAL A 1 96 ? -5.926 1.268 -4.319 1.00 96.56 96 VAL A O 1
ATOM 732 N N . TYR A 1 97 ? -5.352 -0.542 -3.108 1.00 96.25 97 TYR A N 1
ATOM 733 C CA . TYR A 1 97 ? -6.704 -1.009 -2.835 1.00 96.25 97 TYR A CA 1
ATOM 734 C C . TYR A 1 97 ? -6.931 -1.026 -1.334 1.00 96.25 97 TYR A C 1
ATOM 736 O O . TYR A 1 97 ? -6.075 -1.497 -0.590 1.00 96.25 97 TYR A O 1
ATOM 744 N N . VAL A 1 98 ? -8.091 -0.553 -0.898 1.00 96.25 98 VAL A N 1
ATOM 745 C CA . VAL A 1 98 ? -8.583 -0.771 0.462 1.00 96.25 98 VAL A CA 1
ATOM 746 C C . VAL A 1 98 ? -9.557 -1.925 0.392 1.00 96.25 98 VAL A C 1
ATOM 748 O O . VAL A 1 98 ? -10.453 -1.923 -0.448 1.00 96.25 98 VAL A O 1
ATOM 751 N N . CYS A 1 99 ? -9.381 -2.911 1.256 1.00 94.81 99 CYS A N 1
ATOM 752 C CA . CYS A 1 99 ? -10.261 -4.060 1.353 1.00 94.81 99 CYS A CA 1
ATOM 753 C C . CYS A 1 99 ? -10.832 -4.155 2.756 1.00 94.81 99 CYS A C 1
ATOM 755 O O . CYS A 1 99 ? -10.135 -3.930 3.743 1.00 94.81 99 CYS A O 1
ATOM 757 N N . ILE A 1 100 ? -12.097 -4.535 2.835 1.00 93.50 100 ILE A N 1
ATOM 758 C CA . ILE A 1 100 ? -12.753 -4.888 4.081 1.00 93.50 100 ILE A CA 1
ATOM 759 C C . ILE A 1 100 ? -13.020 -6.388 4.108 1.00 93.50 100 ILE A C 1
ATOM 761 O O . ILE A 1 100 ? -13.505 -6.942 3.120 1.00 93.50 100 ILE A O 1
ATOM 765 N N . ASP A 1 101 ? -12.707 -7.015 5.242 1.00 86.75 101 ASP A N 1
ATOM 766 C CA . ASP A 1 101 ? -12.886 -8.452 5.480 1.00 86.75 101 ASP A CA 1
ATOM 767 C C . ASP A 1 101 ? -13.985 -8.747 6.522 1.00 86.75 101 ASP A C 1
ATOM 769 O O . ASP A 1 101 ? -14.185 -9.898 6.923 1.00 86.75 101 ASP A O 1
ATOM 773 N N . ASN A 1 102 ? -14.690 -7.709 6.981 1.00 84.81 102 ASN A N 1
ATOM 774 C CA . ASN A 1 102 ? -15.797 -7.790 7.928 1.00 84.81 102 ASN A CA 1
ATOM 775 C C . ASN A 1 102 ? -17.099 -7.187 7.363 1.00 84.81 102 ASN A C 1
ATOM 777 O O . ASN A 1 102 ? -17.124 -6.579 6.297 1.00 84.81 102 ASN A O 1
ATOM 781 N N . ASP A 1 103 ? -18.203 -7.387 8.084 1.00 87.31 103 ASP A N 1
ATOM 782 C CA . ASP A 1 103 ? -19.567 -7.011 7.689 1.00 87.31 103 ASP A CA 1
ATOM 783 C C . ASP A 1 103 ? -19.963 -5.565 8.039 1.00 87.31 103 ASP A C 1
ATOM 785 O O . ASP A 1 103 ? -21.110 -5.160 7.828 1.00 87.31 103 ASP A O 1
ATOM 789 N N . ARG A 1 104 ? -19.043 -4.770 8.589 1.00 88.44 104 ARG A N 1
ATOM 790 C CA . ARG A 1 104 ? -19.302 -3.393 9.029 1.00 88.44 104 ARG A CA 1
ATOM 791 C C . ARG A 1 104 ? -18.909 -2.418 7.933 1.00 88.44 104 ARG A C 1
ATOM 793 O O . ARG A 1 104 ? -18.139 -2.747 7.056 1.00 88.44 104 ARG A O 1
ATOM 800 N N . ALA A 1 105 ? -19.431 -1.200 7.955 1.00 91.00 105 ALA A N 1
ATOM 801 C CA . ALA A 1 105 ? -18.869 -0.158 7.102 1.00 91.00 105 ALA A CA 1
ATOM 802 C C . ALA A 1 105 ? -17.569 0.362 7.730 1.00 91.00 105 ALA A C 1
ATOM 804 O O . ALA A 1 105 ? -17.493 0.496 8.955 1.00 91.00 105 ALA A O 1
ATOM 805 N N . ILE A 1 106 ? -16.586 0.708 6.904 1.00 92.81 106 ILE A N 1
ATOM 806 C CA . ILE A 1 106 ? -15.372 1.402 7.343 1.00 92.81 106 ILE A CA 1
ATOM 807 C C . ILE A 1 106 ? -15.219 2.712 6.586 1.00 92.81 106 ILE A C 1
ATOM 809 O O . ILE A 1 106 ? -15.666 2.861 5.449 1.00 92.81 106 ILE A O 1
ATOM 813 N N . ASN A 1 107 ? -14.555 3.658 7.232 1.00 94.94 107 ASN A N 1
ATOM 814 C CA . ASN A 1 107 ? -14.058 4.858 6.592 1.00 94.94 107 ASN A CA 1
ATOM 815 C C . ASN A 1 107 ? -12.598 5.029 7.007 1.00 94.94 107 ASN A C 1
ATOM 817 O O . ASN A 1 107 ? -12.326 5.179 8.200 1.00 94.94 107 ASN A O 1
ATOM 821 N N . VAL A 1 108 ? -11.680 4.937 6.049 1.00 95.12 108 VAL A N 1
ATOM 822 C CA . VAL A 1 108 ? -10.238 4.951 6.320 1.00 95.12 108 VAL A CA 1
ATOM 823 C C . VAL A 1 108 ? -9.638 6.248 5.777 1.00 95.12 108 VAL A C 1
ATOM 825 O O . VAL A 1 108 ? -9.702 6.462 4.564 1.00 95.12 108 VAL A O 1
ATOM 828 N N . PRO A 1 109 ? -9.043 7.108 6.627 1.00 95.94 109 PRO A N 1
ATOM 829 C CA . PRO A 1 109 ? -8.382 8.331 6.176 1.00 95.94 109 PRO A CA 1
ATOM 830 C C . PRO A 1 109 ? -7.298 8.041 5.130 1.00 95.94 109 PRO A C 1
ATOM 832 O O . PRO A 1 109 ? -6.572 7.047 5.240 1.00 95.94 109 PRO A O 1
ATOM 835 N N . TYR A 1 110 ? -7.163 8.895 4.114 1.00 96.00 110 TYR A N 1
ATOM 836 C CA . TYR A 1 110 ? -6.213 8.659 3.022 1.00 96.00 110 TYR A CA 1
ATOM 837 C C . TYR A 1 110 ? -4.756 8.665 3.490 1.00 96.00 110 TYR A C 1
ATOM 839 O O . TYR A 1 110 ? -3.956 7.875 2.987 1.00 96.00 110 TYR A O 1
ATOM 847 N N . GLY A 1 111 ? -4.422 9.465 4.506 1.00 94.56 111 GLY A N 1
ATOM 848 C CA . GLY A 1 111 ? -3.107 9.438 5.144 1.00 94.56 111 GLY A CA 1
ATOM 849 C C . GLY A 1 111 ? -2.822 8.082 5.789 1.00 94.56 111 GLY A C 1
ATOM 850 O O . GLY A 1 111 ? -1.746 7.520 5.599 1.00 94.56 111 GLY A O 1
ATOM 851 N N . THR A 1 112 ? -3.828 7.491 6.444 1.00 95.31 112 THR A N 1
ATOM 852 C CA . THR A 1 112 ? -3.716 6.139 7.010 1.00 95.31 112 THR A CA 1
ATOM 853 C C . THR A 1 112 ? -3.516 5.095 5.909 1.00 95.31 112 THR A C 1
ATOM 855 O O . THR A 1 112 ? -2.639 4.248 6.029 1.00 95.31 112 THR A O 1
ATOM 858 N N . ILE A 1 113 ? -4.263 5.164 4.803 1.00 96.88 113 ILE A N 1
ATOM 859 C CA . ILE A 1 113 ? -4.070 4.257 3.656 1.00 96.88 113 ILE A CA 1
ATOM 860 C C . ILE A 1 113 ? -2.640 4.376 3.111 1.00 96.88 113 ILE A C 1
ATOM 862 O O . ILE A 1 113 ? -1.995 3.358 2.854 1.00 96.88 113 ILE A O 1
ATOM 866 N N . ALA A 1 114 ? -2.133 5.604 2.971 1.00 95.19 114 ALA A N 1
ATOM 867 C CA . ALA A 1 114 ? -0.771 5.858 2.519 1.00 95.19 114 ALA A CA 1
ATOM 868 C C . ALA A 1 114 ? 0.276 5.271 3.477 1.00 95.19 114 ALA A C 1
ATOM 870 O O . ALA A 1 114 ? 1.287 4.753 3.019 1.00 95.19 114 ALA A O 1
ATOM 871 N N . ASP A 1 115 ? 0.041 5.295 4.790 1.00 93.44 115 ASP A N 1
ATOM 872 C CA . ASP A 1 115 ? 0.942 4.677 5.770 1.00 93.44 115 ASP A CA 1
ATOM 873 C C . ASP A 1 115 ? 0.967 3.149 5.664 1.00 93.44 115 ASP A C 1
ATOM 875 O O . ASP A 1 115 ? 2.031 2.540 5.771 1.00 93.44 115 ASP A O 1
ATOM 879 N N . TYR A 1 116 ? -0.175 2.517 5.388 1.00 95.06 116 TYR A N 1
ATOM 880 C CA . TYR A 1 116 ? -0.227 1.074 5.144 1.00 95.06 116 TYR A CA 1
ATOM 881 C C . TYR A 1 116 ? 0.441 0.683 3.819 1.00 95.06 116 TYR A C 1
ATOM 883 O O . TYR A 1 116 ? 1.197 -0.289 3.783 1.00 95.06 116 TYR A O 1
ATOM 891 N N . ALA A 1 117 ? 0.211 1.442 2.743 1.00 95.06 117 ALA A N 1
ATOM 892 C CA . ALA A 1 117 ? 0.915 1.248 1.473 1.00 95.06 117 ALA A CA 1
ATOM 893 C C . ALA A 1 117 ? 2.432 1.415 1.656 1.00 95.06 117 ALA A C 1
ATOM 895 O O . ALA A 1 117 ? 3.218 0.566 1.226 1.00 95.06 117 ALA A O 1
ATOM 896 N N . GLN A 1 118 ? 2.828 2.425 2.430 1.00 93.12 118 GLN A N 1
ATOM 897 C CA . GLN A 1 118 ? 4.218 2.664 2.771 1.00 93.12 118 GLN A CA 1
ATOM 898 C C . GLN A 1 118 ? 4.823 1.531 3.593 1.00 93.12 118 GLN A C 1
ATOM 900 O O . GLN A 1 118 ? 6.005 1.234 3.422 1.00 93.12 118 GLN A O 1
ATOM 905 N N . ALA A 1 119 ? 4.054 0.904 4.482 1.00 92.00 119 ALA A N 1
ATOM 906 C CA . ALA A 1 119 ? 4.515 -0.252 5.238 1.00 92.00 119 ALA A CA 1
ATOM 907 C C . ALA A 1 119 ? 4.825 -1.435 4.307 1.00 92.00 119 ALA A C 1
ATOM 909 O O . ALA A 1 119 ? 5.817 -2.123 4.528 1.00 92.00 119 ALA A O 1
ATOM 910 N N . VAL A 1 120 ? 4.053 -1.628 3.228 1.00 93.12 120 VAL A N 1
ATOM 911 C CA . VAL A 1 120 ? 4.374 -2.615 2.180 1.00 93.12 120 VAL A CA 1
ATOM 912 C C . VAL A 1 120 ? 5.653 -2.227 1.427 1.00 93.12 120 VAL A C 1
ATOM 914 O O . VAL A 1 120 ? 6.530 -3.070 1.243 1.00 93.12 120 VAL A O 1
ATOM 917 N N . LEU A 1 121 ? 5.803 -0.952 1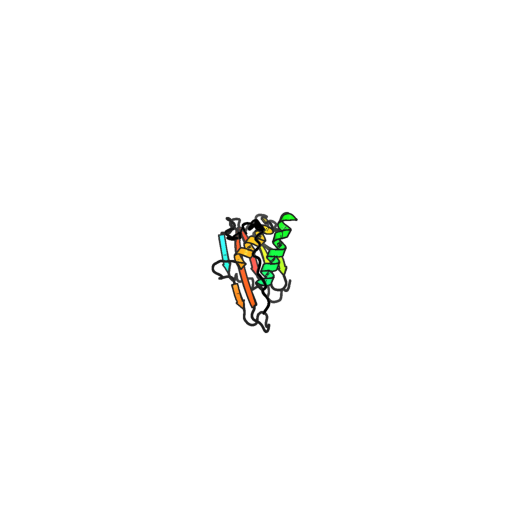.041 1.00 90.19 121 LEU A N 1
ATOM 918 C CA . LEU A 1 121 ? 7.010 -0.448 0.367 1.00 90.19 121 LEU A CA 1
ATOM 919 C C . LEU A 1 121 ? 8.278 -0.525 1.222 1.00 90.19 121 LEU A C 1
ATOM 921 O O . LEU A 1 121 ? 9.380 -0.717 0.702 1.00 90.19 121 LEU A O 1
ATOM 925 N N . GLY A 1 122 ? 8.118 -0.264 2.513 1.00 78.38 122 GLY A N 1
ATOM 926 C CA . GLY A 1 122 ? 9.182 -0.011 3.472 1.00 78.38 122 GLY A CA 1
ATOM 927 C C . GLY A 1 122 ? 9.345 -1.116 4.500 1.00 78.38 122 GLY A C 1
ATOM 928 O O . GLY A 1 122 ? 10.006 -0.862 5.506 1.00 78.38 122 GLY A O 1
ATOM 929 N N . ASP A 1 123 ? 8.746 -2.298 4.285 1.00 65.69 123 ASP A N 1
ATOM 930 C CA . ASP A 1 123 ? 8.939 -3.450 5.165 1.00 65.69 123 ASP A CA 1
ATOM 931 C C . ASP A 1 123 ? 10.452 -3.603 5.403 1.00 65.69 123 ASP A C 1
ATOM 933 O O . ASP A 1 123 ? 11.203 -3.808 4.446 1.00 65.69 123 ASP A O 1
ATOM 937 N N . PRO A 1 124 ? 10.928 -3.474 6.656 1.00 52.47 124 PRO A N 1
ATOM 938 C CA . PRO A 1 124 ? 12.354 -3.492 6.974 1.00 52.47 124 PRO A CA 1
ATOM 939 C C . PRO A 1 124 ? 13.021 -4.830 6.643 1.00 52.47 124 PRO A C 1
ATOM 941 O O . PRO A 1 124 ? 14.246 -4.933 6.677 1.00 52.47 124 PRO A O 1
ATOM 944 N N . SER A 1 125 ? 12.235 -5.864 6.341 1.00 55.62 125 SER A N 1
ATOM 945 C CA . SER A 1 125 ? 12.736 -7.136 5.841 1.00 55.62 125 SER A CA 1
ATOM 946 C C . SER A 1 125 ? 12.921 -7.187 4.318 1.00 55.62 125 SER A C 1
ATOM 948 O O . SER A 1 125 ? 13.412 -8.198 3.823 1.00 55.62 125 SER A O 1
ATOM 950 N N . ASP A 1 126 ? 12.530 -6.132 3.591 1.00 65.25 126 ASP A N 1
ATOM 951 C CA . ASP A 1 126 ? 12.533 -5.988 2.124 1.00 65.25 126 ASP A CA 1
ATOM 952 C C . ASP A 1 126 ? 11.820 -7.131 1.376 1.00 65.25 126 ASP A C 1
ATOM 954 O O . ASP A 1 126 ? 11.945 -7.289 0.169 1.00 65.25 126 ASP A O 1
ATOM 958 N N . LYS A 1 127 ? 11.025 -7.946 2.084 1.00 73.44 127 LYS A N 1
ATOM 959 C CA . LYS A 1 127 ? 10.410 -9.169 1.540 1.00 73.44 127 LYS A CA 1
ATOM 960 C C . LYS A 1 127 ? 9.363 -8.903 0.467 1.00 73.44 127 LYS A C 1
ATOM 962 O O . LYS A 1 127 ? 9.065 -9.793 -0.325 1.00 73.44 127 LYS A O 1
ATOM 967 N N . CYS A 1 128 ? 8.774 -7.713 0.478 1.00 90.75 128 CYS A N 1
ATOM 968 C CA . CYS A 1 128 ? 7.733 -7.329 -0.464 1.00 90.75 128 CYS A CA 1
ATOM 969 C C . CYS A 1 128 ? 8.293 -6.594 -1.685 1.00 90.75 128 CYS A C 1
ATOM 971 O O . CYS A 1 128 ? 7.508 -6.282 -2.575 1.00 90.75 128 CYS A O 1
ATOM 973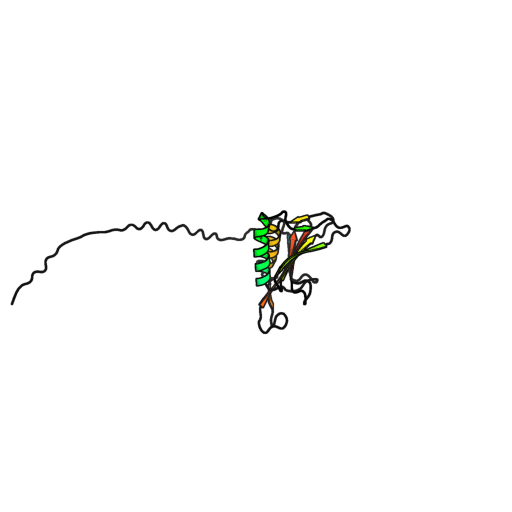 N N . ASN A 1 129 ? 9.605 -6.329 -1.752 1.00 92.31 129 ASN A N 1
ATOM 974 C CA . ASN A 1 129 ? 10.235 -5.660 -2.886 1.00 92.31 129 ASN A CA 1
ATOM 975 C C . ASN A 1 129 ? 11.302 -6.550 -3.520 1.00 92.31 129 ASN A C 1
ATOM 977 O O . ASN A 1 129 ? 12.030 -7.264 -2.836 1.00 92.31 129 ASN A O 1
ATOM 981 N N . TRP A 1 130 ? 11.419 -6.499 -4.840 1.00 91.56 130 TRP A N 1
ATOM 982 C CA . TRP A 1 130 ? 12.491 -7.185 -5.554 1.00 91.56 130 TRP A CA 1
ATOM 983 C C . TRP A 1 130 ? 12.745 -6.529 -6.906 1.00 91.56 130 TRP A C 1
ATOM 985 O O . TRP A 1 130 ? 11.983 -5.682 -7.372 1.00 91.56 130 TRP A O 1
ATOM 995 N N . ARG A 1 131 ? 13.839 -6.933 -7.550 1.00 91.75 131 ARG A N 1
ATOM 996 C CA . ARG A 1 131 ? 14.149 -6.546 -8.922 1.00 91.75 131 ARG A CA 1
ATO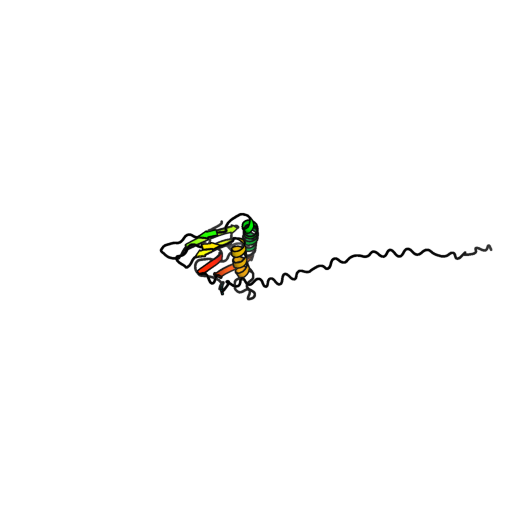M 997 C C . ARG A 1 131 ? 13.448 -7.508 -9.880 1.00 91.75 131 ARG A C 1
ATOM 999 O O . ARG A 1 131 ? 13.703 -8.709 -9.820 1.00 91.75 131 ARG A O 1
ATOM 1006 N N . ALA A 1 132 ? 12.575 -7.001 -10.745 1.00 89.44 132 ALA A N 1
ATOM 1007 C CA . ALA A 1 132 ? 11.968 -7.789 -11.813 1.00 89.44 132 ALA A CA 1
ATOM 1008 C C . ALA A 1 132 ? 12.752 -7.592 -13.114 1.00 89.44 132 ALA A C 1
ATOM 1010 O O . ALA A 1 132 ? 12.858 -6.468 -13.610 1.00 89.44 132 ALA A O 1
ATOM 1011 N N . GLU A 1 133 ? 13.284 -8.686 -13.657 1.00 89.31 133 GLU A N 1
ATOM 1012 C CA . GLU A 1 133 ? 13.979 -8.691 -14.945 1.00 89.31 133 GLU A CA 1
ATOM 1013 C C . GLU A 1 133 ? 12.982 -8.606 -16.101 1.00 89.31 133 GLU A C 1
ATOM 1015 O O . GLU A 1 133 ? 11.981 -9.325 -16.111 1.00 89.31 133 GLU A O 1
ATOM 1020 N N . ASN A 1 134 ? 13.262 -7.755 -17.093 1.00 81.62 134 ASN A N 1
ATOM 1021 C CA . ASN A 1 134 ? 12.410 -7.582 -18.282 1.00 81.62 134 ASN A CA 1
ATOM 1022 C C . ASN A 1 134 ? 10.915 -7.392 -17.942 1.00 81.62 134 ASN A C 1
ATOM 1024 O O . ASN A 1 134 ? 10.033 -8.022 -18.537 1.00 81.62 134 ASN A O 1
ATOM 1028 N N . TYR A 1 135 ? 10.630 -6.545 -16.950 1.00 80.88 135 TYR A N 1
ATOM 1029 C CA . TYR A 1 135 ? 9.279 -6.320 -16.430 1.00 80.88 135 TYR A CA 1
ATOM 1030 C C . TYR A 1 135 ? 8.284 -5.955 -17.541 1.00 80.88 135 TYR A C 1
ATOM 1032 O O . TYR A 1 135 ? 8.573 -5.101 -18.382 1.00 80.88 135 TYR A O 1
ATOM 1040 N N . GLU A 1 136 ? 7.126 -6.626 -17.561 1.00 76.38 136 GLU A N 1
ATOM 1041 C CA . GLU A 1 136 ? 6.099 -6.513 -18.617 1.00 76.38 136 GLU A CA 1
ATOM 1042 C C . GLU A 1 136 ? 6.638 -6.710 -20.055 1.00 76.38 136 GLU A C 1
ATOM 1044 O O . GLU A 1 136 ? 6.092 -6.179 -21.021 1.00 76.38 136 GLU A O 1
ATOM 1049 N N . GLY A 1 137 ? 7.718 -7.482 -20.225 1.00 76.31 137 GLY A N 1
ATOM 1050 C CA . GLY A 1 137 ? 8.366 -7.689 -21.526 1.00 76.31 137 GLY A CA 1
ATOM 1051 C C . GLY A 1 137 ? 9.216 -6.502 -21.992 1.00 76.31 137 GLY A C 1
ATOM 1052 O O . GLY A 1 137 ? 9.549 -6.411 -23.175 1.00 76.31 137 GLY A O 1
ATOM 1053 N N . GLY A 1 138 ? 9.548 -5.581 -21.084 1.00 76.69 138 GLY A N 1
ATOM 1054 C CA . GLY A 1 138 ? 10.464 -4.472 -21.329 1.00 76.69 138 GLY A CA 1
ATOM 1055 C C . GLY A 1 138 ? 11.926 -4.910 -21.476 1.00 76.69 138 GLY A C 1
ATOM 1056 O O . GLY A 1 138 ? 12.280 -6.058 -21.238 1.00 76.69 138 GLY A O 1
ATOM 1057 N N . LEU A 1 139 ? 12.788 -3.961 -21.855 1.00 81.38 139 LEU A N 1
ATOM 1058 C CA . LEU A 1 139 ? 14.237 -4.170 -22.037 1.00 81.38 139 LEU A CA 1
ATOM 1059 C C . LEU A 1 139 ? 15.065 -3.888 -20.776 1.00 81.38 139 LEU A C 1
ATOM 1061 O O . LEU A 1 139 ? 16.293 -3.954 -20.816 1.00 81.38 139 LEU A O 1
ATOM 1065 N N . PHE A 1 140 ? 14.407 -3.480 -19.695 1.00 83.44 140 PHE A N 1
ATOM 1066 C CA . PHE A 1 140 ? 15.068 -2.996 -18.495 1.00 83.44 140 PHE A CA 1
ATOM 1067 C C . PHE A 1 140 ? 14.455 -3.641 -17.270 1.00 83.44 140 PHE A C 1
ATOM 1069 O O . PHE A 1 140 ? 13.236 -3.805 -17.175 1.00 83.44 140 PHE A O 1
ATOM 1076 N N . ASP A 1 141 ? 15.319 -3.934 -16.313 1.00 88.88 141 ASP A N 1
ATOM 1077 C CA . ASP A 1 141 ? 14.894 -4.359 -14.998 1.00 88.88 141 ASP A CA 1
ATOM 1078 C C . ASP A 1 141 ? 14.284 -3.167 -14.255 1.00 88.88 141 ASP A C 1
ATOM 1080 O O . ASP A 1 141 ? 14.727 -2.019 -14.410 1.00 88.88 141 ASP A O 1
ATOM 1084 N N . VAL A 1 142 ? 13.295 -3.429 -13.410 1.00 91.44 142 VAL A N 1
ATOM 1085 C CA . VAL A 1 142 ? 12.673 -2.401 -12.567 1.00 91.44 142 VAL A CA 1
ATOM 1086 C C . VAL A 1 142 ? 12.488 -2.922 -11.152 1.00 91.44 142 VAL A C 1
ATOM 1088 O O . VAL A 1 142 ? 12.390 -4.130 -10.927 1.00 91.44 142 VAL A O 1
ATOM 1091 N N . ASP A 1 143 ? 12.446 -2.003 -10.194 1.00 93.25 143 ASP A N 1
ATOM 1092 C CA . ASP A 1 143 ? 12.107 -2.352 -8.822 1.00 93.25 143 ASP A CA 1
ATOM 1093 C C . ASP A 1 143 ? 10.596 -2.485 -8.726 1.00 93.25 143 ASP A C 1
ATOM 1095 O O . ASP A 1 143 ? 9.842 -1.568 -9.076 1.00 93.25 143 ASP A O 1
ATOM 1099 N N . VAL A 1 144 ? 10.163 -3.644 -8.258 1.00 93.56 144 VAL A N 1
ATOM 1100 C CA . VAL A 1 144 ? 8.759 -3.951 -8.061 1.00 93.56 144 VAL A CA 1
ATOM 1101 C C . VAL A 1 144 ? 8.466 -4.199 -6.597 1.00 93.56 144 VAL A C 1
ATOM 1103 O O . VAL A 1 144 ? 9.352 -4.490 -5.794 1.00 93.56 144 VAL A O 1
ATOM 1106 N N . THR A 1 145 ? 7.197 -4.059 -6.264 1.00 94.00 145 THR A N 1
ATOM 1107 C CA . THR A 1 145 ? 6.650 -4.262 -4.937 1.00 94.00 145 THR A CA 1
ATOM 1108 C C . THR A 1 145 ? 5.284 -4.911 -5.061 1.00 94.00 145 THR A C 1
ATOM 1110 O O . THR A 1 145 ? 4.537 -4.606 -5.993 1.00 94.00 145 THR A O 1
ATOM 1113 N N . TRP A 1 146 ? 4.943 -5.806 -4.142 1.00 92.94 146 TRP A N 1
ATOM 1114 C CA . TRP A 1 146 ? 3.571 -6.278 -4.012 1.00 92.94 146 TRP A CA 1
ATOM 1115 C C . TRP A 1 146 ? 3.325 -6.953 -2.669 1.00 92.94 146 TRP A C 1
ATOM 1117 O O . TRP A 1 146 ? 4.012 -7.903 -2.276 1.00 92.94 146 TRP A O 1
ATOM 1127 N N . GLY A 1 147 ? 2.294 -6.480 -1.979 1.00 94.94 147 GLY A N 1
ATOM 1128 C CA . GLY A 1 147 ? 1.918 -6.998 -0.678 1.00 94.94 147 GLY A CA 1
ATOM 1129 C C . GLY A 1 147 ? 0.600 -6.442 -0.165 1.00 94.94 147 GLY A C 1
ATOM 1130 O O . GLY A 1 147 ? -0.080 -5.656 -0.826 1.00 94.94 147 GLY A O 1
ATOM 1131 N N . GLN A 1 148 ? 0.248 -6.891 1.031 1.00 95.25 148 GLN A N 1
ATOM 1132 C CA . GLN A 1 148 ? -0.988 -6.580 1.725 1.00 95.25 148 GLN A CA 1
ATOM 1133 C C . GLN A 1 148 ? -0.686 -6.328 3.201 1.00 95.25 148 GLN A C 1
ATOM 1135 O O . GLN A 1 148 ? -0.100 -7.178 3.869 1.00 95.25 148 GLN A O 1
ATOM 1140 N N . ALA A 1 149 ? -1.078 -5.164 3.702 1.00 94.75 149 ALA A N 1
ATOM 1141 C CA . ALA A 1 149 ? -0.887 -4.738 5.081 1.00 94.75 149 ALA A CA 1
ATOM 1142 C C . ALA A 1 149 ? -2.229 -4.777 5.828 1.00 94.75 149 ALA A C 1
ATOM 1144 O O . ALA A 1 149 ? -3.203 -4.176 5.376 1.00 94.75 149 ALA A O 1
ATOM 1145 N N . PHE A 1 150 ? -2.288 -5.491 6.955 1.00 94.94 150 PHE A N 1
ATOM 1146 C CA . PHE A 1 150 ? -3.537 -5.800 7.665 1.00 94.94 150 PHE A CA 1
ATOM 1147 C C . PHE A 1 150 ? -3.725 -4.962 8.930 1.00 94.94 150 PHE A C 1
ATOM 1149 O O . PHE A 1 150 ? -2.847 -4.942 9.797 1.00 94.94 150 PHE A O 1
ATOM 1156 N N . ASP A 1 151 ? -4.898 -4.348 9.074 1.00 95.19 151 ASP A N 1
ATOM 1157 C CA . ASP A 1 151 ? -5.309 -3.591 10.258 1.00 95.19 151 ASP A CA 1
ATOM 1158 C C . ASP A 1 151 ? -6.074 -4.486 11.252 1.00 95.19 151 ASP A C 1
ATOM 1160 O O . ASP A 1 151 ? -6.850 -5.369 10.873 1.00 95.19 151 ASP A O 1
ATOM 1164 N N . ALA A 1 152 ? -5.889 -4.240 12.548 1.00 93.94 152 ALA A N 1
ATOM 1165 C CA . ALA A 1 152 ? -6.557 -4.961 13.633 1.00 93.94 152 ALA A CA 1
ATOM 1166 C C . ALA A 1 152 ? -8.097 -4.861 13.599 1.00 93.94 152 ALA A C 1
ATOM 1168 O O . ALA A 1 152 ? -8.784 -5.702 14.180 1.00 93.94 152 ALA A O 1
ATOM 1169 N N . ASN A 1 153 ? -8.651 -3.864 12.907 1.00 91.62 153 ASN A N 1
ATOM 1170 C CA . ASN A 1 153 ? -10.087 -3.630 12.767 1.00 91.62 153 ASN A CA 1
ATOM 1171 C C . ASN A 1 153 ? -10.715 -4.380 11.576 1.00 91.62 153 ASN A C 1
ATOM 1173 O O . ASN A 1 153 ? -11.848 -4.083 11.198 1.00 91.62 153 ASN A O 1
ATOM 1177 N N . GLY A 1 154 ? -10.018 -5.358 10.986 1.00 92.19 154 GLY A N 1
ATOM 1178 C CA . GLY A 1 154 ? -10.581 -6.254 9.968 1.00 92.19 154 GLY A CA 1
ATOM 1179 C C . GLY A 1 154 ? -10.718 -5.620 8.583 1.00 92.19 154 GLY A C 1
ATOM 1180 O O . GLY A 1 154 ? -11.654 -5.933 7.846 1.00 92.19 154 GLY A O 1
ATOM 1181 N N . TRP A 1 155 ? -9.804 -4.715 8.255 1.00 95.00 155 TRP A N 1
ATOM 1182 C CA . TRP A 1 155 ? -9.588 -4.192 6.911 1.00 95.00 155 TRP A CA 1
ATOM 1183 C C . TRP A 1 155 ? -8.098 -4.259 6.583 1.00 95.00 155 TRP A C 1
ATOM 1185 O O . TRP A 1 155 ? -7.262 -4.508 7.454 1.00 95.00 155 TRP A O 1
ATOM 1195 N N . ASN A 1 156 ? -7.752 -4.093 5.316 1.00 96.06 156 ASN A N 1
ATOM 1196 C CA . ASN A 1 156 ? -6.373 -4.162 4.861 1.00 96.06 156 ASN A CA 1
ATOM 1197 C C . ASN A 1 156 ? -6.152 -3.264 3.638 1.00 96.06 156 ASN A C 1
ATOM 1199 O O . ASN A 1 156 ? -7.104 -2.825 2.989 1.00 96.06 156 ASN A O 1
ATOM 1203 N N . VAL A 1 157 ? -4.887 -2.986 3.340 1.00 96.50 157 VAL A N 1
ATOM 1204 C CA . VAL A 1 157 ? -4.468 -2.265 2.136 1.00 96.50 157 VAL A CA 1
ATOM 1205 C C . VAL A 1 157 ? -3.584 -3.164 1.300 1.00 96.50 157 VAL A C 1
ATOM 1207 O O . VAL A 1 157 ? -2.615 -3.729 1.803 1.00 96.50 157 VAL A O 1
ATOM 1210 N N . ILE A 1 158 ? -3.909 -3.269 0.017 1.00 95.94 158 ILE A N 1
ATOM 1211 C CA . ILE A 1 158 ? -3.145 -4.026 -0.968 1.00 95.94 158 ILE A CA 1
ATOM 1212 C C . ILE A 1 158 ? -2.435 -3.040 -1.886 1.00 95.94 158 ILE A C 1
ATOM 1214 O O . ILE A 1 158 ? -3.057 -2.136 -2.441 1.00 95.94 158 ILE A O 1
ATOM 1218 N N . VAL A 1 159 ? -1.139 -3.254 -2.075 1.00 95.50 159 VAL A N 1
ATOM 1219 C CA . VAL A 1 159 ? -0.319 -2.586 -3.085 1.00 95.50 159 VAL A CA 1
ATOM 1220 C C . VAL A 1 159 ? 0.018 -3.622 -4.136 1.00 95.50 159 VAL A C 1
ATOM 1222 O O . VAL A 1 159 ? 0.720 -4.572 -3.815 1.00 95.50 159 VAL A O 1
ATOM 1225 N N . GLY A 1 160 ? -0.445 -3.456 -5.370 1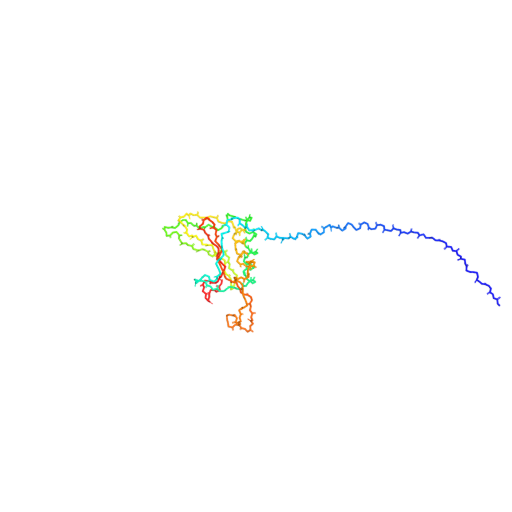.00 93.69 160 GLY A N 1
ATOM 1226 C CA . GLY A 1 160 ? -0.181 -4.407 -6.451 1.00 93.69 160 GLY A CA 1
ATOM 1227 C C . GLY A 1 160 ? -1.018 -4.124 -7.694 1.00 93.69 160 GLY A C 1
ATOM 1228 O O . GLY A 1 160 ? -1.793 -3.169 -7.740 1.00 93.69 160 GLY A O 1
ATOM 1229 N N . MET A 1 161 ? -0.891 -4.968 -8.712 1.00 90.00 161 MET A N 1
ATOM 1230 C CA . MET A 1 161 ? -1.752 -4.944 -9.898 1.00 90.00 161 MET A CA 1
ATOM 1231 C C . MET A 1 161 ? -2.790 -6.064 -9.811 1.00 90.00 161 MET A C 1
ATOM 1233 O O . MET A 1 161 ? -2.432 -7.204 -9.545 1.00 90.00 161 MET A O 1
ATOM 1237 N N . TRP A 1 162 ? -4.075 -5.777 -10.029 1.00 79.31 162 TRP A N 1
ATOM 1238 C CA . TRP A 1 162 ? -5.114 -6.817 -9.994 1.00 79.31 162 TRP A CA 1
ATOM 1239 C C . TRP A 1 162 ? -4.981 -7.765 -11.205 1.00 79.31 162 TRP A C 1
ATOM 1241 O O . TRP A 1 162 ? -5.050 -8.987 -11.066 1.00 79.31 162 TRP A O 1
ATOM 1251 N N . HIS A 1 163 ? -4.715 -7.231 -12.403 1.00 71.38 163 HIS A N 1
ATOM 1252 C CA . HIS A 1 163 ? -4.500 -8.011 -13.628 1.00 71.38 163 HIS A CA 1
ATOM 1253 C C . HIS A 1 163 ? -3.318 -7.487 -14.458 1.00 71.38 163 HIS A C 1
ATOM 1255 O O . HIS A 1 163 ? -3.008 -6.302 -14.432 1.00 71.38 163 HIS A O 1
ATOM 1261 N N . SER A 1 164 ? -2.686 -8.359 -15.259 1.00 59.03 164 SER A N 1
ATOM 1262 C CA . SER A 1 164 ? -1.500 -8.021 -16.077 1.00 59.03 164 SER A CA 1
ATOM 1263 C C . SER A 1 164 ? -1.756 -6.993 -17.185 1.00 59.03 164 SER A C 1
ATOM 1265 O O . SER A 1 164 ? -0.810 -6.504 -17.788 1.00 59.03 164 SER A O 1
ATOM 1267 N N . ASN A 1 165 ? -3.024 -6.698 -17.480 1.00 62.62 165 ASN A N 1
ATOM 1268 C CA . ASN A 1 165 ? -3.426 -5.719 -18.491 1.00 62.62 165 ASN A CA 1
ATOM 1269 C C . ASN A 1 165 ? -4.135 -4.505 -17.881 1.00 62.62 165 ASN A C 1
ATOM 1271 O O . ASN A 1 165 ? -4.525 -3.612 -18.632 1.00 62.62 165 ASN A O 1
ATOM 1275 N N . ASP A 1 166 ? -4.315 -4.470 -16.556 1.00 63.94 166 ASP A N 1
ATOM 1276 C CA . ASP A 1 166 ? -4.839 -3.284 -15.889 1.00 63.94 166 ASP A CA 1
ATOM 1277 C C . ASP A 1 166 ? -3.736 -2.235 -15.872 1.00 63.94 166 ASP A C 1
ATOM 1279 O O . ASP A 1 166 ? -2.948 -2.132 -14.937 1.00 63.94 166 ASP A O 1
ATOM 1283 N N . LYS A 1 167 ? -3.692 -1.434 -16.933 1.00 64.00 167 LYS A N 1
ATOM 1284 C CA . LYS A 1 167 ? -3.251 -0.060 -16.770 1.00 64.00 167 LYS A CA 1
ATOM 1285 C C . LYS A 1 167 ? -4.378 0.622 -16.018 1.00 64.00 167 LYS A C 1
ATOM 1287 O O . LYS A 1 167 ? -5.542 0.457 -16.383 1.00 64.00 167 LYS A O 1
ATOM 1292 N N . CYS A 1 168 ? -4.039 1.326 -14.953 1.00 66.19 168 CYS A N 1
ATOM 1293 C CA . CYS A 1 168 ? -4.875 2.430 -14.508 1.00 66.19 168 CYS A CA 1
ATOM 1294 C C . CYS A 1 168 ? -5.445 3.186 -15.728 1.00 66.19 168 CYS A C 1
ATOM 1296 O O . CYS A 1 168 ? -6.659 3.456 -15.695 1.00 66.19 168 CYS A O 1
#

Sequence (168 aa):
MCKMLFIILTMIIAALLGVGQAIPSTTANLARDDKNPNLTHILCQPQMFREARKDFTQQNEDYLRPLDNDGPGAYLGANANGKSCERVACQYASGVYVCIDNDRAINVPYGTIADYAQAVLGDPSDKCNWRAENYEGGLFDVDVTWGQAFDANGWNVIVGMWHSNDKC

Foldseek 3Di:
DDDDDDDDDDDDDDPPPPPPPPPPPPPPPCPVPPPPPQFDDKFAPDPQFAWFFLVQLVVQLVVLQVCLVVDQADKDAFDPQQWDKDFPGADFRKTKIKIANGRHIDGARSNRSSVQSVCQSPVVVCRQWDWDDCPLVHNDIGIIGWIWTDGNVRMIMTMGGSDSPDGD

Secondary structure (DSSP, 8-state):
------------------------------------TTEEEEEES-TTSB-EEHHHHHHHHHHHHHHTTTSS-EEE---TTS-EEEEEEE-SS-EEEEEE-SSS-EEE-HHHHHHHHHHHHT-TT-TTEEEETTGGG-SS-EEEE-EEEEETTSEEEEEEBSSTT---

Radius of gyration: 27.62 Å; chains: 1; bounding box: 98×71×38 Å